Protein AF-A0A349VYM5-F1 (afdb_monomer)

Secondary structure (DSSP, 8-state):
--S---TT----EEEE-TT--EEEE----SSS---SEEEEETTEEEESS-TGGGSS--TTTS-S-EEEEEE-TT--EEEEEEE--GGG-TT---SS-SS-EEEEEE-

Nearest PDB structures (foldseek):
  3o4h-assembly1_B  TM=6.928E-01  e=1.860E-02  Aeropyrum pernix
  3dr2-assembly1_B  TM=7.217E-01  e=1.625E-01  Xanthomonas campestris pv. campestris
  3dr2-assembly1_A  TM=6.172E-01  e=4.805E-01  Xanthomonas campestris pv. campestris
  3e5z-assembly2_B  TM=5.735E-01  e=2.566E-01  Deinococcus radiodurans
  3hrp-assembly1_A  TM=6.343E-01  e=9.529E-01  Bacteroides thetaiotaomicron VPI-5482

Solvent-accessible surface area (backbone atoms only — not comparable to full-atom values): 6277 Å² total; per-residue (Å²): 139,79,74,60,78,66,80,85,47,66,70,73,27,69,32,59,38,94,84,72,49,38,36,42,28,16,49,71,50,98,63,67,62,81,52,37,33,23,35,51,56,96,42,37,83,39,53,41,97,34,63,70,34,42,36,91,67,57,78,92,70,20,59,74,23,32,67,42,52,43,46,50,98,83,57,48,36,34,36,38,31,39,44,78,20,26,71,75,41,93,88,53,76,54,98,59,52,88,63,54,48,76,47,81,42,81,105

Mean predicted aligned error: 5.56 Å

Radius of gyration: 14.69 Å; Cα contacts (8 Å, |Δi|>4): 222; chains: 1; bounding box: 44×26×39 Å

Foldseek 3Di:
DDLADLPPFDWDEWEAFPVGWIKTAGFDDPPDADFGIFIQDPRDTAHPPHNQQRDDDDVVRHADTWNYWYQDPVRWIKTKGWAQALCPDPPDRDPDDPHIDIDIDTD

Structure (mmCIF, N/CA/C/O backbone):
data_AF-A0A349VYM5-F1
#
_entry.id   AF-A0A349VYM5-F1
#
loop_
_atom_site.group_PDB
_atom_site.id
_atom_site.type_symbol
_atom_site.label_atom_id
_atom_site.label_alt_id
_atom_site.label_comp_id
_atom_site.label_asym_id
_atom_site.label_entity_id
_atom_site.label_seq_id
_atom_site.pdbx_PDB_ins_code
_atom_site.Cartn_x
_atom_site.Cartn_y
_atom_site.Cartn_z
_atom_site.occupancy
_atom_site.B_iso_or_equiv
_atom_site.auth_seq_id
_atom_site.auth_comp_id
_atom_site.auth_asym_id
_atom_site.auth_atom_id
_atom_site.pdbx_PDB_model_num
ATOM 1 N N . LEU A 1 1 ? -23.217 -7.329 1.933 1.00 74.50 1 LEU A N 1
ATOM 2 C CA . LEU A 1 1 ? -22.569 -6.018 2.156 1.00 74.50 1 LEU A CA 1
ATOM 3 C C . LEU A 1 1 ? -21.285 -6.003 1.335 1.00 74.50 1 LEU A C 1
ATOM 5 O O . LEU A 1 1 ? -20.573 -6.996 1.379 1.00 74.50 1 LEU A O 1
ATOM 9 N N . VAL A 1 2 ? -21.022 -4.953 0.559 1.00 85.62 2 VAL A N 1
ATOM 10 C CA . VAL A 1 2 ? -19.767 -4.787 -0.196 1.00 85.62 2 VAL A CA 1
ATOM 11 C C . VAL A 1 2 ? -18.963 -3.690 0.496 1.00 85.62 2 VAL A C 1
ATOM 13 O O . VAL A 1 2 ? -19.512 -2.616 0.723 1.00 85.62 2 VAL A O 1
ATOM 16 N N . ALA A 1 3 ? -17.704 -3.963 0.855 1.00 89.19 3 ALA A N 1
ATOM 17 C CA . ALA A 1 3 ? -16.861 -3.000 1.570 1.00 89.19 3 ALA A CA 1
ATOM 18 C C . ALA A 1 3 ? -16.416 -1.831 0.673 1.00 89.19 3 ALA A C 1
ATOM 20 O O . ALA A 1 3 ? -16.447 -0.688 1.110 1.00 89.19 3 ALA A O 1
ATOM 21 N N . ALA A 1 4 ? -16.051 -2.107 -0.583 1.00 94.00 4 ALA A N 1
ATOM 22 C CA . ALA A 1 4 ? -15.751 -1.107 -1.608 1.00 94.00 4 ALA A CA 1
ATOM 23 C C . ALA A 1 4 ? -15.913 -1.700 -3.012 1.00 94.00 4 ALA A C 1
ATOM 25 O O . ALA A 1 4 ? -15.725 -2.901 -3.214 1.00 94.00 4 ALA A O 1
ATOM 26 N N . ALA A 1 5 ? -16.211 -0.846 -3.990 1.00 93.38 5 ALA A N 1
ATOM 27 C CA . ALA A 1 5 ? -16.116 -1.176 -5.408 1.00 93.38 5 ALA A CA 1
ATOM 28 C C . ALA A 1 5 ? -14.887 -0.474 -5.994 1.00 93.38 5 ALA A C 1
ATOM 30 O O . ALA A 1 5 ? -14.793 0.750 -5.958 1.00 93.38 5 ALA A O 1
ATOM 31 N N . LEU A 1 6 ? -13.948 -1.250 -6.534 1.00 94.62 6 LEU A N 1
ATOM 32 C CA . LEU A 1 6 ? -12.642 -0.752 -6.986 1.00 94.62 6 LEU A CA 1
ATOM 33 C C . LEU A 1 6 ? -12.556 -0.583 -8.510 1.00 94.62 6 LEU A C 1
ATOM 35 O O . LEU A 1 6 ? -11.478 -0.383 -9.053 1.00 94.62 6 LEU A O 1
ATOM 39 N N . GLY A 1 7 ? -13.686 -0.650 -9.219 1.00 93.88 7 GLY A N 1
ATOM 40 C CA . GLY A 1 7 ? -13.752 -0.381 -10.656 1.00 93.88 7 GLY A CA 1
ATOM 41 C C . GLY A 1 7 ? -12.732 -1.194 -11.477 1.00 93.88 7 GLY A C 1
ATOM 42 O O . GLY A 1 7 ? -12.663 -2.411 -11.313 1.00 93.88 7 GLY A O 1
ATOM 43 N N . PRO A 1 8 ? -11.960 -0.556 -12.380 1.00 95.50 8 PRO A N 1
ATOM 44 C CA . PRO A 1 8 ? -11.022 -1.243 -13.269 1.00 95.50 8 PRO A CA 1
ATOM 45 C C . PRO A 1 8 ? -9.634 -1.486 -12.647 1.00 95.50 8 PRO A C 1
ATOM 47 O O . PRO A 1 8 ? -8.745 -1.999 -13.335 1.00 95.50 8 PRO A O 1
ATOM 50 N N . TYR A 1 9 ? -9.423 -1.066 -11.395 1.00 96.56 9 TYR A N 1
ATOM 51 C CA . TYR A 1 9 ? -8.152 -1.208 -10.688 1.00 96.56 9 TYR A CA 1
ATOM 52 C C . TYR A 1 9 ? -7.968 -2.655 -10.207 1.00 96.56 9 TYR A C 1
ATOM 54 O O . TYR A 1 9 ? -8.934 -3.369 -9.944 1.00 96.56 9 TYR A O 1
ATOM 62 N N . ARG A 1 10 ? -6.712 -3.104 -10.111 1.00 95.62 10 ARG A N 1
ATOM 63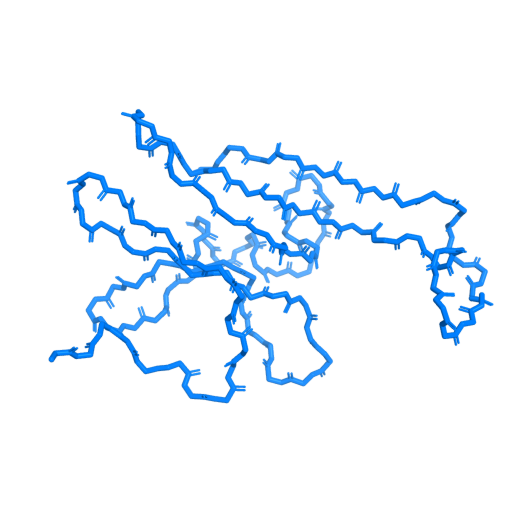 C CA . ARG A 1 10 ? -6.356 -4.494 -9.783 1.00 95.62 10 ARG A CA 1
ATOM 64 C C . ARG A 1 10 ? -5.729 -4.571 -8.388 1.00 95.62 10 ARG A C 1
ATOM 66 O O . ARG A 1 10 ? -4.510 -4.443 -8.292 1.00 95.62 10 ARG A O 1
ATOM 73 N N . PRO A 1 11 ? -6.527 -4.716 -7.317 1.00 96.62 11 PRO A N 1
ATOM 74 C CA . PRO A 1 11 ? -5.983 -4.894 -5.977 1.00 96.62 11 PRO A CA 1
ATOM 75 C C . PRO A 1 11 ? -5.327 -6.271 -5.850 1.00 96.62 11 PRO A C 1
ATOM 77 O O . PRO A 1 11 ? -5.776 -7.230 -6.482 1.00 96.62 11 PRO A O 1
ATOM 80 N N . ILE A 1 12 ? -4.293 -6.377 -5.020 1.00 97.06 12 ILE A N 1
ATOM 81 C CA . ILE A 1 12 ? -3.615 -7.659 -4.745 1.00 97.06 12 ILE A CA 1
ATOM 82 C C . ILE A 1 12 ? -3.507 -7.989 -3.259 1.00 97.06 12 ILE A C 1
ATOM 84 O O . ILE A 1 12 ? -3.349 -9.157 -2.924 1.00 97.06 12 ILE A O 1
ATOM 88 N N . GLY A 1 13 ? -3.627 -6.991 -2.384 1.00 96.50 13 GLY A N 1
ATOM 89 C CA . GLY A 1 13 ? -3.580 -7.174 -0.940 1.00 96.50 13 GLY A CA 1
ATOM 90 C C . GLY A 1 13 ? -4.735 -6.459 -0.260 1.00 96.50 13 GLY A C 1
ATOM 91 O O . GLY A 1 13 ? -5.179 -5.395 -0.699 1.00 96.50 13 GLY A O 1
ATOM 92 N N . VAL A 1 14 ? -5.219 -7.063 0.819 1.00 97.75 14 VAL A N 1
ATOM 93 C CA . VAL A 1 14 ? -6.210 -6.481 1.718 1.00 97.75 14 VAL A CA 1
ATOM 94 C C . VAL A 1 14 ? -5.803 -6.793 3.149 1.00 97.75 14 VAL A C 1
ATOM 96 O O . VAL A 1 14 ? -5.477 -7.935 3.461 1.00 97.75 14 VAL A O 1
ATOM 99 N N . SER A 1 15 ? -5.832 -5.791 4.021 1.00 98.31 15 SER A N 1
ATOM 100 C CA . SER A 1 15 ? -5.591 -5.986 5.449 1.00 98.31 15 SER A CA 1
ATOM 101 C C . SER A 1 15 ? -6.520 -5.104 6.265 1.00 98.31 15 SER A C 1
ATOM 103 O O . SER A 1 15 ? -6.863 -4.001 5.841 1.00 98.31 15 SER A O 1
ATOM 105 N N . ALA A 1 16 ? -6.934 -5.589 7.432 1.00 98.12 16 ALA A N 1
ATOM 106 C CA . ALA A 1 16 ? -7.799 -4.857 8.343 1.00 98.12 16 ALA A CA 1
ATOM 107 C C . ALA A 1 16 ? -7.123 -4.694 9.705 1.00 98.12 16 ALA A C 1
ATOM 109 O O . ALA A 1 16 ? -6.446 -5.610 10.167 1.00 98.12 16 ALA A O 1
ATOM 110 N N . SER A 1 17 ? -7.309 -3.537 10.329 1.00 98.12 17 SER A N 1
ATOM 111 C CA . SER A 1 17 ? -6.887 -3.278 11.708 1.00 98.12 17 SER A CA 1
ATOM 112 C C . SER A 1 17 ? -7.956 -3.688 12.721 1.00 98.12 17 SER A C 1
ATOM 114 O O . SER A 1 17 ? -9.125 -3.892 12.377 1.00 98.12 17 SER A O 1
ATOM 116 N N . SER A 1 18 ? -7.576 -3.735 13.998 1.00 98.00 18 SER A N 1
ATOM 117 C CA . SER A 1 18 ? -8.475 -4.038 15.116 1.00 98.00 18 SER A CA 1
ATOM 118 C C . SER A 1 18 ? -9.624 -3.024 15.258 1.00 98.00 18 SER A C 1
ATOM 120 O O . SER A 1 18 ? -10.709 -3.364 15.728 1.00 98.00 18 SER A O 1
ATOM 122 N N . ASN A 1 19 ? -9.421 -1.788 14.785 1.00 96.44 19 ASN A N 1
ATOM 123 C CA . ASN A 1 19 ? -10.423 -0.718 14.761 1.00 96.44 19 ASN A CA 1
ATOM 124 C C . ASN A 1 19 ? -11.194 -0.605 13.427 1.00 96.44 19 ASN A C 1
ATOM 126 O O . ASN A 1 19 ? -11.759 0.450 13.136 1.00 96.44 19 ASN A O 1
ATOM 130 N N . ASN A 1 20 ? -11.257 -1.687 12.641 1.00 95.62 20 ASN A N 1
ATOM 131 C CA . ASN A 1 20 ? -12.019 -1.797 11.388 1.00 95.62 20 ASN A CA 1
ATOM 132 C C . ASN A 1 20 ? -11.589 -0.832 10.267 1.00 95.62 20 ASN A C 1
ATOM 134 O O . ASN A 1 20 ? -12.387 -0.535 9.373 1.00 95.62 20 ASN A O 1
ATOM 138 N N . ARG A 1 21 ? -10.337 -0.361 10.263 1.00 97.94 21 ARG A N 1
ATOM 139 C CA . ARG A 1 21 ? -9.771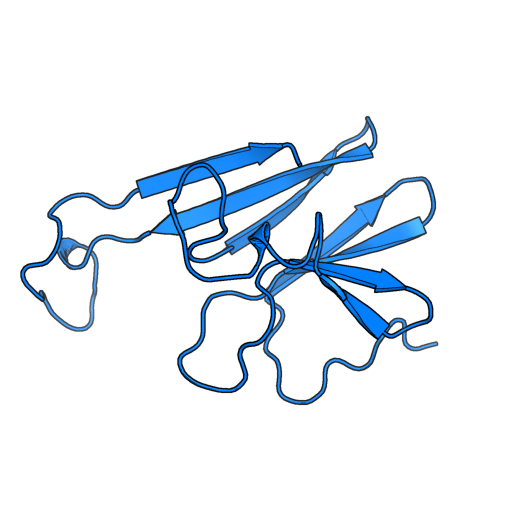 0.304 9.081 1.00 97.94 21 ARG A CA 1
ATOM 140 C C . ARG A 1 21 ? -9.391 -0.769 8.075 1.00 97.94 21 ARG A C 1
ATOM 142 O O . ARG A 1 21 ? -8.824 -1.793 8.446 1.00 97.94 21 ARG A O 1
ATOM 149 N N . LEU A 1 22 ? -9.721 -0.544 6.810 1.00 98.25 22 LEU A N 1
ATOM 150 C CA . LEU A 1 22 ? -9.480 -1.493 5.729 1.00 98.25 22 LEU A CA 1
ATOM 151 C C . LEU A 1 22 ? -8.485 -0.884 4.750 1.00 98.25 22 LEU A C 1
ATOM 153 O O . LEU A 1 22 ? -8.752 0.171 4.182 1.00 98.25 22 LEU A O 1
ATOM 157 N N . PHE A 1 23 ? -7.371 -1.565 4.526 1.00 98.69 23 PHE A N 1
ATOM 158 C CA . PHE A 1 23 ? -6.330 -1.144 3.600 1.00 98.69 23 PHE A CA 1
ATOM 159 C C . PHE A 1 23 ? -6.303 -2.058 2.387 1.00 98.69 23 PHE A C 1
ATOM 161 O O . PHE A 1 23 ? -6.499 -3.267 2.509 1.00 98.69 23 PHE A O 1
ATOM 168 N N . VAL A 1 24 ? -6.051 -1.477 1.218 1.00 98.50 24 VAL A N 1
ATOM 169 C CA . VAL A 1 24 ? -5.976 -2.193 -0.056 1.00 98.50 24 VAL A CA 1
ATOM 170 C C . VAL A 1 24 ? -4.754 -1.724 -0.829 1.00 98.50 24 VAL A C 1
ATOM 172 O O . VAL A 1 24 ? -4.566 -0.516 -1.012 1.00 98.50 24 VAL A O 1
ATOM 175 N N . SER A 1 25 ? -3.951 -2.678 -1.297 1.00 98.38 25 SER A N 1
ATOM 176 C CA . SER A 1 25 ? -2.763 -2.421 -2.108 1.00 98.38 25 SER A CA 1
ATOM 177 C C . SER A 1 25 ? -2.967 -2.770 -3.578 1.00 98.38 25 SER A C 1
ATOM 179 O O . SER A 1 25 ? -3.697 -3.702 -3.934 1.00 98.38 25 SER A O 1
ATOM 181 N N . PHE A 1 26 ? -2.281 -2.021 -4.435 1.00 97.62 26 PHE A N 1
ATOM 182 C CA . PHE A 1 26 ? -2.285 -2.172 -5.881 1.00 97.62 26 PHE A CA 1
ATOM 183 C C . PHE A 1 26 ? -0.833 -2.175 -6.373 1.00 97.62 26 PHE A C 1
ATOM 185 O O . PHE A 1 26 ? -0.097 -1.220 -6.106 1.00 97.62 26 PHE A O 1
ATOM 192 N N . PRO A 1 27 ? -0.407 -3.197 -7.131 1.00 95.69 27 PRO A N 1
ATOM 193 C CA . PRO A 1 27 ? 0.900 -3.170 -7.757 1.00 95.69 27 PRO A CA 1
ATOM 194 C C . PRO A 1 27 ? 0.897 -2.109 -8.856 1.00 95.69 27 PRO A C 1
ATOM 196 O O . PRO A 1 27 ? -0.144 -1.794 -9.446 1.00 95.69 27 PRO A O 1
ATOM 199 N N . LYS A 1 28 ? 2.075 -1.594 -9.196 1.00 94.19 28 LYS A N 1
ATOM 200 C CA . LYS A 1 28 ? 2.243 -0.691 -10.333 1.00 94.19 28 LYS A CA 1
ATOM 201 C C . LYS A 1 28 ? 1.757 -1.400 -11.600 1.00 94.19 28 LYS A C 1
ATOM 203 O O . LYS A 1 28 ? 2.162 -2.519 -11.914 1.00 94.19 28 LYS A O 1
ATOM 208 N N . GLN A 1 29 ? 0.863 -0.745 -12.335 1.00 92.31 29 GLN A N 1
ATOM 209 C CA . GLN A 1 29 ? 0.340 -1.220 -13.617 1.00 92.31 29 GLN A CA 1
ATOM 210 C C . GLN A 1 29 ? 0.530 -0.137 -14.680 1.00 92.31 29 GLN A C 1
ATOM 212 O O . GLN A 1 29 ? 0.450 1.054 -14.390 1.00 92.31 29 GLN A O 1
ATOM 217 N N . ALA A 1 30 ? 0.731 -0.547 -15.935 1.00 91.19 30 ALA A N 1
ATOM 218 C CA . ALA A 1 30 ? 0.845 0.387 -17.060 1.00 91.19 30 ALA A CA 1
ATOM 219 C C . ALA A 1 30 ? -0.492 1.063 -17.429 1.00 91.19 30 ALA A C 1
ATOM 221 O O . ALA A 1 30 ? -0.506 2.102 -18.083 1.00 91.19 30 ALA A O 1
ATOM 222 N N . LYS A 1 31 ? -1.626 0.461 -17.049 1.00 94.62 31 LYS A N 1
ATOM 223 C CA . LYS A 1 31 ? -2.985 0.973 -17.282 1.00 94.62 31 LYS A CA 1
ATOM 224 C C . LYS A 1 31 ? -3.815 0.795 -16.019 1.00 94.62 31 LYS A C 1
ATOM 226 O O . LYS A 1 31 ? -3.611 -0.183 -15.306 1.00 94.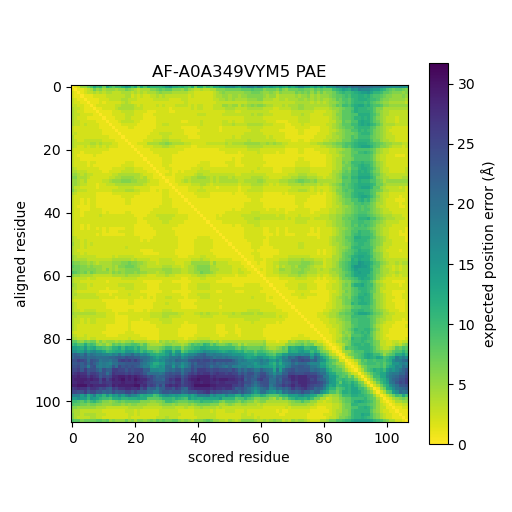62 31 LYS A O 1
ATOM 231 N N . ASN A 1 32 ? -4.783 1.689 -15.805 1.00 94.38 32 ASN A N 1
ATOM 232 C CA . ASN A 1 32 ? -5.683 1.671 -14.647 1.00 94.38 32 ASN A CA 1
ATOM 233 C C . ASN A 1 32 ? -4.896 1.577 -13.331 1.00 94.38 32 ASN A C 1
ATOM 235 O O . ASN A 1 32 ? -5.059 0.634 -12.562 1.00 94.38 32 ASN A O 1
ATOM 239 N N . TYR A 1 33 ? -4.006 2.544 -13.113 1.00 95.25 33 TYR A N 1
ATOM 240 C CA . TYR A 1 33 ? -3.225 2.693 -11.890 1.00 95.25 33 TYR A CA 1
ATOM 241 C C . TYR A 1 33 ? -3.426 4.109 -11.358 1.00 95.25 33 TYR A C 1
ATOM 243 O O . TYR A 1 33 ? -3.344 5.062 -12.131 1.00 95.25 33 TYR A O 1
ATOM 251 N N . GLN A 1 34 ? -3.720 4.233 -10.066 1.00 95.88 34 GLN A N 1
ATOM 252 C CA . GLN A 1 34 ? -3.961 5.525 -9.422 1.00 95.88 34 GLN A CA 1
ATOM 253 C C . GLN A 1 34 ? -3.170 5.647 -8.122 1.00 95.88 34 GLN A C 1
ATOM 255 O O . GLN A 1 34 ? -2.388 6.578 -7.984 1.00 95.88 34 GLN A O 1
ATOM 260 N N . TYR A 1 35 ? -3.326 4.688 -7.208 1.00 97.88 35 TYR A N 1
ATOM 261 C CA . TYR A 1 35 ? -2.629 4.656 -5.923 1.00 97.88 35 TYR A CA 1
ATOM 262 C C . TYR A 1 35 ? -2.028 3.272 -5.692 1.00 97.88 35 TYR A C 1
ATOM 264 O O . TYR A 1 35 ? -2.628 2.280 -6.100 1.00 97.88 35 TYR A O 1
ATOM 272 N N . ALA A 1 36 ? -0.871 3.214 -5.034 1.00 97.88 36 ALA A N 1
ATOM 273 C CA . ALA A 1 36 ? -0.230 1.968 -4.624 1.00 97.88 36 ALA A CA 1
ATOM 274 C C . ALA A 1 36 ? -0.886 1.387 -3.365 1.00 97.88 36 ALA A C 1
ATOM 276 O O . ALA A 1 36 ? -0.993 0.171 -3.213 1.00 97.88 36 ALA A O 1
ATOM 277 N N . LEU A 1 37 ? -1.321 2.262 -2.456 1.00 98.62 37 LEU A N 1
ATOM 278 C CA . LEU A 1 37 ? -1.901 1.898 -1.173 1.00 98.62 37 LEU A CA 1
ATOM 279 C C . LEU A 1 37 ? -3.025 2.859 -0.808 1.00 98.62 37 LEU A C 1
ATOM 281 O O . LEU A 1 37 ? -2.888 4.081 -0.898 1.00 98.62 37 LEU A O 1
ATOM 285 N N . THR A 1 38 ? -4.143 2.292 -0.372 1.00 98.62 38 THR A N 1
ATOM 286 C CA . THR A 1 38 ? -5.327 3.057 0.010 1.00 98.62 38 THR A CA 1
ATOM 287 C C . THR A 1 38 ? -5.917 2.554 1.313 1.00 98.62 38 THR A C 1
ATOM 289 O O . THR A 1 38 ? -5.854 1.362 1.601 1.00 98.62 38 THR A O 1
ATOM 292 N N . GLU A 1 39 ? -6.529 3.458 2.067 1.00 98.62 39 GLU A N 1
ATOM 293 C CA . GLU A 1 39 ? -7.516 3.135 3.089 1.00 98.62 39 GLU A CA 1
ATOM 294 C C . GLU A 1 39 ? -8.918 3.262 2.482 1.00 98.62 39 GLU A C 1
ATOM 296 O O . GLU A 1 39 ? -9.202 4.183 1.714 1.00 98.62 39 GLU A O 1
ATOM 301 N N . ILE A 1 40 ? -9.812 2.338 2.815 1.00 98.12 40 ILE A N 1
ATOM 302 C CA . ILE A 1 40 ? -11.210 2.399 2.409 1.00 98.12 40 ILE A CA 1
ATOM 303 C C . ILE A 1 40 ? -11.987 3.204 3.446 1.00 98.12 40 ILE A C 1
ATOM 305 O O . ILE A 1 40 ? -12.297 2.717 4.531 1.00 98.12 40 ILE A O 1
ATOM 309 N N . ILE A 1 41 ? -12.368 4.423 3.076 1.00 97.38 41 ILE A N 1
ATOM 310 C CA . ILE A 1 41 ? -13.147 5.330 3.919 1.00 97.38 41 ILE A CA 1
ATOM 311 C C . ILE A 1 41 ? -14.510 5.535 3.263 1.00 97.38 41 ILE A C 1
ATOM 313 O O . ILE A 1 41 ? -14.605 5.993 2.124 1.00 97.38 41 ILE A O 1
ATOM 317 N N . ASN A 1 42 ? -15.587 5.177 3.969 1.00 94.94 42 ASN A N 1
ATOM 318 C CA . ASN A 1 42 ? -16.963 5.250 3.456 1.00 94.94 42 ASN A CA 1
ATOM 319 C C . ASN A 1 42 ? -17.136 4.549 2.093 1.00 94.94 42 ASN A C 1
ATOM 321 O O . ASN A 1 42 ? -17.795 5.060 1.185 1.00 94.94 42 ASN A O 1
ATOM 325 N N . GLY A 1 43 ? -16.491 3.389 1.940 1.00 95.31 43 GLY A N 1
ATOM 326 C CA . GLY A 1 43 ? -16.521 2.575 0.724 1.00 95.31 43 GLY A CA 1
ATOM 327 C C . GLY A 1 43 ? -15.717 3.125 -0.455 1.00 95.31 43 GLY A C 1
ATOM 328 O O . GLY A 1 43 ? -15.834 2.594 -1.561 1.00 95.31 43 GLY A O 1
ATOM 329 N N . LYS A 1 44 ? -14.906 4.168 -0.240 1.00 95.56 44 LYS A N 1
ATOM 330 C CA . LYS A 1 44 ? -14.063 4.789 -1.266 1.00 95.56 44 LYS A CA 1
ATOM 331 C C . LYS A 1 44 ? -12.577 4.607 -0.946 1.00 95.56 44 LYS A C 1
ATOM 333 O O . LYS A 1 44 ? -12.200 4.786 0.209 1.00 95.56 44 LYS A O 1
ATOM 338 N N . PRO A 1 45 ? -11.735 4.308 -1.947 1.00 97.19 45 PRO A N 1
ATOM 339 C CA . PRO A 1 45 ? -10.290 4.285 -1.768 1.00 97.19 45 PRO A CA 1
ATOM 340 C C . PRO A 1 45 ? -9.741 5.708 -1.589 1.00 97.19 45 PRO A C 1
ATOM 342 O O . PRO A 1 45 ? -9.960 6.575 -2.435 1.00 97.19 45 PRO A O 1
ATOM 345 N N . VAL A 1 46 ? -9.018 5.933 -0.496 1.00 98.44 46 VAL A N 1
ATOM 346 C CA . VAL A 1 46 ? -8.307 7.177 -0.169 1.00 98.44 46 VAL A CA 1
ATOM 347 C C . VAL A 1 46 ? -6.814 6.851 -0.066 1.00 98.44 46 VAL A C 1
ATOM 349 O O . VAL A 1 46 ? -6.483 5.868 0.594 1.00 98.44 46 VAL A O 1
ATOM 352 N N . PRO A 1 47 ? -5.901 7.603 -0.710 1.00 98.44 47 PRO A N 1
ATOM 353 C CA . PRO A 1 47 ? -4.475 7.282 -0.691 1.00 98.44 47 PRO A CA 1
ATOM 354 C C . PRO A 1 47 ? -3.916 7.305 0.736 1.00 98.44 47 PRO A C 1
ATOM 356 O O . PRO A 1 47 ? -4.163 8.246 1.489 1.00 98.44 47 PRO A O 1
ATOM 359 N N . TYR A 1 48 ? -3.144 6.278 1.091 1.00 98.44 48 TYR A N 1
ATOM 360 C CA . TYR A 1 48 ? -2.512 6.139 2.404 1.00 98.44 48 TYR A CA 1
ATOM 361 C C . TYR A 1 48 ? -0.985 6.009 2.253 1.00 98.44 48 TYR A C 1
ATOM 363 O O . TYR A 1 48 ? -0.541 5.369 1.297 1.00 98.44 48 TYR A O 1
ATOM 371 N N . PRO A 1 49 ? -0.171 6.596 3.156 1.00 97.75 49 PRO A N 1
ATOM 372 C CA . PRO A 1 49 ? -0.570 7.466 4.275 1.00 97.75 49 PRO A CA 1
ATOM 373 C C . PRO A 1 49 ? -1.089 8.833 3.818 1.00 97.75 49 PRO A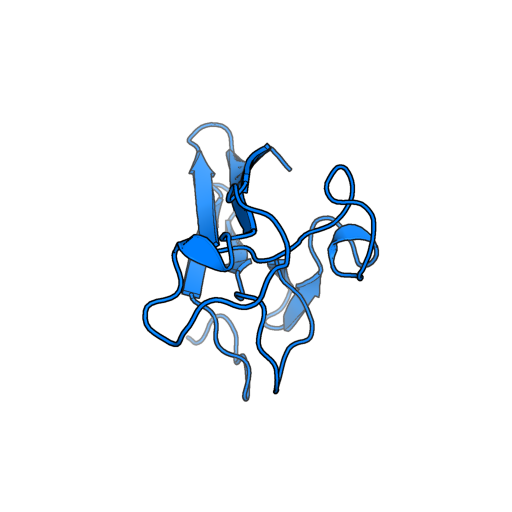 C 1
ATOM 375 O O . PRO A 1 49 ? -1.764 9.531 4.569 1.00 97.75 49 PRO A O 1
ATOM 378 N N . ASN A 1 50 ? -0.764 9.220 2.587 1.00 97.94 50 ASN A N 1
ATOM 379 C CA . ASN A 1 50 ? -1.229 10.430 1.931 1.00 97.94 50 ASN A CA 1
ATOM 380 C C . ASN A 1 50 ? -1.018 10.307 0.413 1.00 97.94 50 ASN A C 1
ATOM 382 O O . ASN A 1 50 ? -0.501 9.303 -0.087 1.00 97.94 50 ASN A O 1
ATOM 386 N N . GLU A 1 51 ? -1.433 11.338 -0.317 1.00 97.81 51 GLU A N 1
ATOM 387 C CA . GLU A 1 51 ? -1.288 11.403 -1.770 1.00 97.81 51 GLU A CA 1
ATOM 388 C C . GLU A 1 51 ? 0.179 11.413 -2.218 1.00 97.81 51 GLU A C 1
ATOM 390 O O . GLU A 1 51 ? 0.513 10.667 -3.133 1.00 97.81 51 GLU A O 1
ATOM 395 N N . GLU A 1 52 ? 1.057 12.156 -1.530 1.00 97.31 52 GLU A N 1
ATOM 396 C CA . GLU A 1 52 ? 2.483 12.286 -1.880 1.00 97.31 52 GLU A CA 1
ATOM 397 C C . GLU A 1 52 ? 3.171 10.921 -1.984 1.00 97.31 52 GLU A C 1
ATOM 399 O O . GLU A 1 52 ? 3.792 10.616 -2.994 1.00 97.31 52 GLU A O 1
ATOM 404 N N . TRP A 1 53 ? 2.976 10.036 -1.002 1.00 97.19 53 TRP A N 1
ATOM 405 C CA . TRP A 1 53 ? 3.551 8.684 -1.031 1.00 97.19 53 TRP A CA 1
ATOM 406 C C . TRP A 1 53 ? 3.144 7.856 -2.257 1.00 97.19 53 TRP A C 1
ATOM 408 O O . TRP A 1 53 ? 3.867 6.938 -2.649 1.00 97.19 53 TRP A O 1
ATOM 418 N N . ASN A 1 54 ? 1.984 8.152 -2.844 1.00 97.69 54 ASN A N 1
ATOM 419 C CA . ASN A 1 54 ? 1.435 7.447 -3.996 1.00 97.69 54 ASN A CA 1
ATOM 420 C C . ASN A 1 54 ? 1.832 8.082 -5.344 1.00 97.69 54 ASN A C 1
ATOM 422 O O . ASN A 1 54 ? 1.493 7.524 -6.392 1.00 97.69 54 ASN A O 1
ATOM 426 N N . LEU A 1 55 ? 2.553 9.208 -5.331 1.00 96.56 55 LEU A N 1
ATOM 427 C CA . LEU A 1 55 ? 3.140 9.825 -6.520 1.00 96.56 55 LEU A CA 1
ATOM 428 C C . LEU A 1 55 ? 4.462 9.152 -6.913 1.00 96.56 55 LEU A C 1
ATOM 430 O O . LEU A 1 55 ? 5.020 8.320 -6.199 1.00 96.56 55 LEU A O 1
ATOM 434 N N . GLU A 1 56 ? 4.977 9.511 -8.087 1.00 92.69 56 GLU A N 1
ATOM 435 C CA . GLU A 1 56 ? 6.319 9.103 -8.491 1.00 92.69 56 GLU A CA 1
ATOM 436 C C . GLU A 1 56 ? 7.364 9.978 -7.804 1.00 92.69 56 GLU A C 1
ATOM 438 O O . GLU A 1 56 ? 7.324 11.203 -7.892 1.00 92.69 56 GLU A O 1
ATOM 443 N N . GLY A 1 57 ? 8.341 9.347 -7.159 1.00 91.88 57 GLY A N 1
ATOM 444 C CA . GLY A 1 57 ? 9.383 10.079 -6.461 1.00 91.88 57 GLY A CA 1
ATOM 445 C C . GLY A 1 57 ? 10.515 9.190 -5.974 1.00 91.88 57 GLY A C 1
ATOM 446 O O . GLY A 1 57 ? 10.770 8.106 -6.504 1.00 91.88 57 GLY A O 1
ATOM 447 N N . LYS A 1 58 ? 11.248 9.682 -4.974 1.00 89.00 58 LYS A N 1
ATOM 448 C CA . LYS A 1 58 ? 12.393 8.962 -4.409 1.00 89.00 58 LYS A CA 1
ATOM 449 C C . LYS A 1 58 ? 11.923 7.740 -3.631 1.00 89.00 58 LYS A C 1
ATOM 451 O O . LYS A 1 58 ? 10.991 7.815 -2.837 1.00 89.00 58 LYS A O 1
ATOM 456 N N . GLU A 1 59 ? 12.645 6.638 -3.795 1.00 85.06 59 GLU A N 1
ATOM 457 C CA . GLU A 1 59 ? 12.297 5.330 -3.230 1.00 85.06 59 GLU A CA 1
ATOM 458 C C . GLU A 1 59 ? 12.228 5.317 -1.698 1.00 85.06 59 GLU A C 1
ATOM 460 O O . GLU A 1 59 ? 11.589 4.446 -1.129 1.00 85.06 59 GLU A O 1
ATOM 465 N N . ASN A 1 60 ? 12.857 6.258 -0.998 1.00 88.06 60 ASN A N 1
ATOM 466 C CA . ASN A 1 60 ? 12.787 6.336 0.462 1.00 88.06 60 ASN A CA 1
ATOM 467 C C . ASN A 1 60 ? 11.560 7.101 0.987 1.00 88.06 60 ASN A C 1
ATOM 469 O O . ASN A 1 60 ? 11.318 7.074 2.189 1.00 88.06 60 ASN A O 1
ATOM 473 N N . SER A 1 61 ? 10.805 7.776 0.118 1.00 92.62 61 SER A N 1
ATOM 474 C CA . SER A 1 61 ? 9.651 8.596 0.507 1.00 92.62 61 SER A CA 1
ATOM 475 C C . SER A 1 61 ? 8.403 8.377 -0.353 1.00 92.62 61 SER A C 1
ATOM 477 O O . SER A 1 61 ? 7.424 9.090 -0.176 1.00 92.62 61 SER A O 1
ATOM 479 N N . HIS A 1 62 ? 8.448 7.427 -1.289 1.00 96.25 62 HIS A N 1
ATOM 480 C CA . HIS A 1 62 ? 7.361 7.098 -2.212 1.00 96.25 62 HIS A CA 1
ATOM 481 C C . HIS A 1 62 ? 7.267 5.589 -2.412 1.00 96.25 62 HIS A C 1
ATOM 483 O O . HIS A 1 62 ? 8.251 4.859 -2.227 1.00 96.25 62 HIS A O 1
ATOM 489 N N . PHE A 1 63 ? 6.101 5.120 -2.841 1.00 96.69 63 PHE A N 1
ATOM 490 C CA . PHE A 1 63 ? 5.926 3.747 -3.292 1.00 96.69 63 PHE A CA 1
ATOM 491 C C . PHE A 1 63 ? 6.474 3.532 -4.700 1.00 96.69 63 PHE A C 1
ATOM 493 O O . PHE A 1 63 ? 6.329 4.383 -5.576 1.00 96.69 63 PHE A O 1
ATOM 500 N N . VAL A 1 64 ? 7.074 2.366 -4.932 1.00 94.69 64 VAL A N 1
ATOM 501 C CA . VAL A 1 64 ? 7.573 1.971 -6.255 1.00 94.69 64 VAL A CA 1
ATOM 502 C C .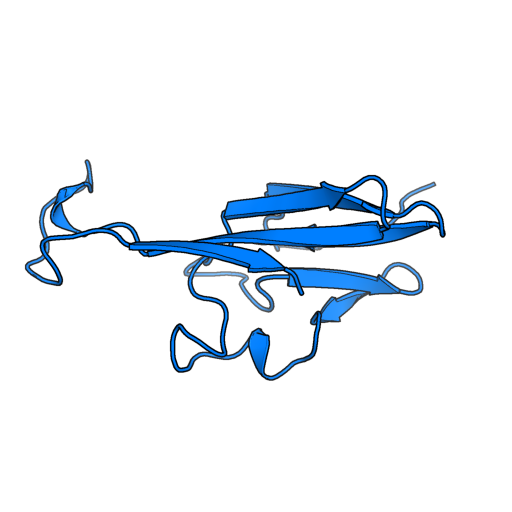 VAL A 1 64 ? 6.612 0.984 -6.909 1.00 94.69 64 VAL A C 1
ATOM 504 O O . VAL A 1 64 ? 6.072 1.247 -7.985 1.00 94.69 64 VAL A O 1
ATOM 507 N N . ASN A 1 65 ? 6.396 -0.152 -6.258 1.00 94.75 65 ASN A N 1
ATOM 508 C CA . ASN A 1 65 ? 5.518 -1.229 -6.679 1.00 94.75 65 ASN A CA 1
ATOM 509 C C . ASN A 1 65 ? 5.190 -2.104 -5.454 1.00 94.75 65 ASN A C 1
ATOM 511 O O . ASN A 1 65 ? 5.899 -3.070 -5.14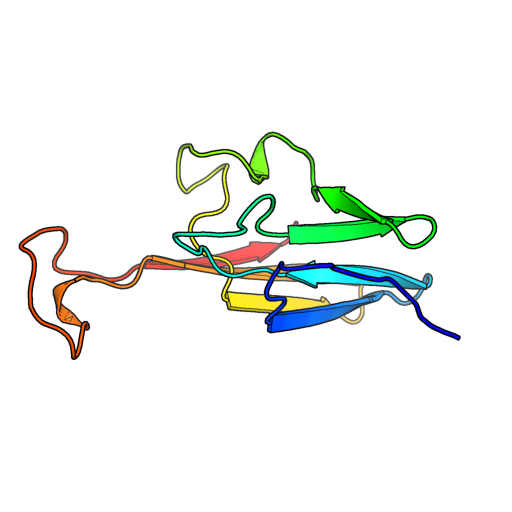6 1.00 94.75 65 ASN A O 1
ATOM 515 N N . VAL A 1 66 ? 4.119 -1.722 -4.747 1.00 96.94 66 VAL A N 1
ATOM 516 C CA . VAL A 1 66 ? 3.626 -2.413 -3.547 1.00 96.94 66 VAL A CA 1
ATOM 517 C C . VAL A 1 66 ? 3.115 -3.799 -3.925 1.00 96.94 66 VAL A C 1
ATOM 519 O O . VAL A 1 66 ? 2.230 -3.930 -4.765 1.00 96.94 66 VAL A O 1
ATOM 522 N N . GLN A 1 67 ? 3.674 -4.823 -3.285 1.00 95.62 67 GLN A N 1
ATOM 523 C CA . GLN A 1 67 ? 3.395 -6.232 -3.562 1.00 95.62 67 GLN A CA 1
ATOM 524 C C . GLN A 1 67 ? 2.499 -6.882 -2.515 1.00 95.62 67 GLN A C 1
ATOM 526 O O . GLN A 1 67 ? 1.743 -7.784 -2.855 1.00 95.62 67 GLN A O 1
ATOM 531 N N . ASP A 1 68 ? 2.601 -6.453 -1.257 1.00 96.88 68 ASP A N 1
ATOM 532 C CA . ASP A 1 68 ? 1.800 -7.007 -0.170 1.00 96.88 68 ASP A CA 1
ATOM 533 C C . ASP A 1 68 ? 1.685 -6.021 0.996 1.00 96.88 68 ASP A C 1
ATOM 535 O O . ASP A 1 68 ? 2.513 -5.112 1.138 1.00 96.88 68 ASP A O 1
ATOM 539 N N . ILE A 1 69 ? 0.653 -6.209 1.816 1.00 98.50 69 ILE A N 1
ATOM 540 C CA . ILE A 1 69 ? 0.404 -5.439 3.031 1.00 98.50 69 ILE A CA 1
ATOM 541 C C . ILE A 1 69 ? -0.069 -6.332 4.172 1.00 98.50 69 ILE A C 1
ATOM 543 O O . ILE A 1 69 ? -0.801 -7.294 3.969 1.00 98.50 69 ILE A O 1
ATOM 547 N N . PHE A 1 70 ? 0.300 -5.963 5.393 1.00 98.44 70 PHE A N 1
ATOM 548 C CA . PHE A 1 70 ? -0.094 -6.688 6.593 1.00 98.44 70 PHE A CA 1
ATOM 549 C C . PHE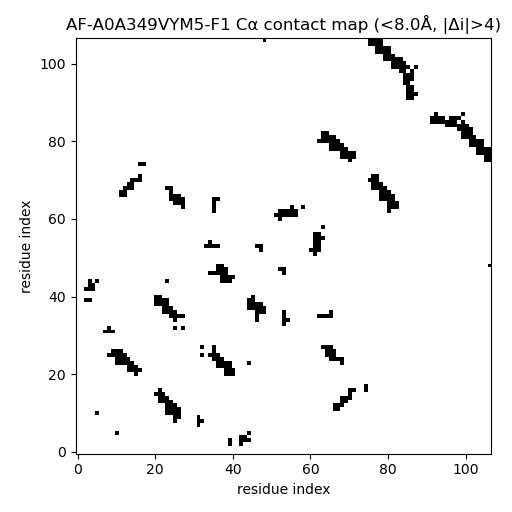 A 1 70 ? -0.255 -5.727 7.766 1.00 98.44 70 PHE A C 1
ATOM 551 O O . PHE A 1 70 ? 0.636 -4.928 8.036 1.00 98.44 70 PHE A O 1
ATOM 558 N N . VAL A 1 71 ? -1.381 -5.806 8.468 1.00 98.69 71 VAL A N 1
ATOM 559 C CA . VAL A 1 71 ? -1.565 -5.127 9.753 1.00 98.69 71 VAL A CA 1
ATOM 560 C C . VAL A 1 71 ? -1.198 -6.109 10.858 1.00 98.69 71 VAL A C 1
ATOM 562 O O . VAL A 1 71 ? -1.763 -7.201 10.922 1.00 98.69 71 VAL A O 1
ATOM 565 N N . ASP A 1 72 ? -0.233 -5.737 11.697 1.00 98.00 72 ASP A N 1
ATOM 566 C CA . ASP A 1 72 ? 0.197 -6.573 12.818 1.00 98.00 72 ASP A CA 1
ATOM 567 C C . ASP A 1 72 ? -0.728 -6.456 14.043 1.00 98.00 72 ASP A C 1
ATOM 569 O O . ASP A 1 72 ? -1.722 -5.731 14.051 1.00 98.00 72 ASP A O 1
ATOM 573 N N . THR A 1 73 ? -0.407 -7.196 15.106 1.00 97.31 73 THR A N 1
ATOM 574 C CA . THR A 1 73 ? -1.199 -7.223 16.347 1.00 97.31 73 THR A CA 1
ATOM 575 C C . THR A 1 73 ? -1.168 -5.916 17.141 1.00 97.31 73 THR A C 1
ATOM 577 O O . THR A 1 73 ? -1.925 -5.779 18.097 1.00 97.31 73 THR A O 1
ATOM 580 N N . GLU A 1 74 ? -0.289 -4.980 16.783 1.00 98.00 74 GLU A N 1
ATOM 581 C CA . GLU A 1 74 ? -0.190 -3.644 17.377 1.00 98.00 74 GLU A CA 1
ATOM 582 C C . GLU A 1 74 ? -0.827 -2.569 16.472 1.00 98.00 74 GLU A C 1
ATOM 584 O O . GLU A 1 74 ? -0.627 -1.377 16.702 1.00 98.00 74 GLU A O 1
ATOM 589 N N . ASP A 1 75 ? -1.592 -2.975 15.449 1.00 97.75 75 ASP A N 1
ATOM 590 C CA . ASP A 1 75 ? -2.198 -2.114 14.425 1.00 97.75 75 ASP A CA 1
ATOM 591 C C . ASP A 1 75 ? -1.191 -1.323 13.567 1.00 97.75 75 ASP A C 1
ATOM 593 O O . ASP A 1 75 ? -1.546 -0.324 12.933 1.00 97.75 75 ASP A O 1
ATOM 597 N N .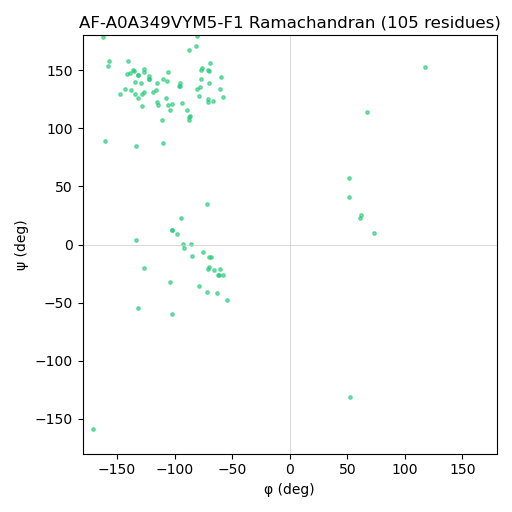 ASN A 1 76 ? 0.061 -1.782 13.473 1.00 98.00 76 ASN A N 1
ATOM 598 C CA . ASN A 1 76 ? 1.015 -1.202 12.534 1.00 98.00 76 ASN A CA 1
ATOM 599 C C . ASN A 1 76 ? 0.782 -1.761 11.128 1.00 98.00 76 ASN A C 1
ATOM 601 O O . ASN A 1 76 ? 0.700 -2.978 10.949 1.00 98.00 76 ASN A O 1
ATOM 605 N N . LEU A 1 77 ? 0.757 -0.887 10.118 1.00 98.44 77 LEU A N 1
ATOM 606 C CA . LEU A 1 77 ? 0.670 -1.303 8.723 1.00 98.44 77 LEU A CA 1
ATOM 607 C C . LEU A 1 77 ? 2.066 -1.520 8.134 1.00 98.44 77 LEU A C 1
ATOM 609 O O . LEU A 1 77 ? 2.854 -0.587 7.974 1.00 98.44 77 LEU A O 1
ATOM 613 N N . TRP A 1 78 ? 2.346 -2.765 7.771 1.00 98.44 78 TRP A N 1
ATOM 614 C CA . TRP A 1 78 ? 3.545 -3.182 7.064 1.00 98.44 78 TRP A CA 1
ATOM 615 C C . TRP A 1 78 ? 3.286 -3.260 5.563 1.00 98.44 78 TRP A C 1
ATOM 617 O O . TRP A 1 78 ? 2.264 -3.789 5.129 1.00 98.44 78 TRP A O 1
ATOM 627 N N . VAL A 1 79 ? 4.227 -2.754 4.768 1.00 98.19 79 VAL A N 1
ATOM 628 C CA . VAL A 1 79 ? 4.140 -2.696 3.306 1.00 98.19 79 VAL A CA 1
ATOM 629 C C . VAL A 1 79 ? 5.396 -3.294 2.692 1.00 98.19 79 VAL A C 1
ATOM 631 O O . VAL A 1 79 ? 6.500 -2.785 2.904 1.00 98.19 79 VAL A O 1
ATOM 634 N N . LEU A 1 80 ? 5.227 -4.355 1.904 1.00 97.00 80 LEU A N 1
ATOM 635 C CA . LEU A 1 80 ? 6.288 -4.909 1.072 1.00 97.00 80 LEU A CA 1
ATOM 636 C C . LEU A 1 80 ? 6.288 -4.185 -0.275 1.00 97.00 80 LEU A C 1
ATOM 638 O O . LEU A 1 80 ? 5.387 -4.370 -1.092 1.00 97.00 80 LEU A O 1
ATOM 642 N N . ASP A 1 81 ? 7.312 -3.375 -0.515 1.00 95.56 81 ASP A N 1
ATOM 643 C CA . ASP A 1 81 ? 7.477 -2.603 -1.744 1.00 95.56 81 ASP A CA 1
ATOM 644 C C . ASP A 1 81 ? 8.739 -3.063 -2.482 1.00 95.56 81 ASP A C 1
ATOM 646 O O . ASP A 1 81 ? 9.801 -3.267 -1.885 1.00 95.56 81 ASP A O 1
ATOM 650 N N . SER A 1 82 ? 8.610 -3.283 -3.786 1.00 91.25 82 SER A N 1
ATOM 651 C CA . SER A 1 82 ? 9.632 -3.936 -4.595 1.00 91.25 82 SER A CA 1
ATOM 652 C C . SER A 1 82 ? 10.022 -3.111 -5.809 1.00 91.25 82 SER A C 1
ATOM 654 O O . SER A 1 82 ? 9.226 -2.398 -6.406 1.00 91.25 82 SER A O 1
ATOM 656 N N . LYS A 1 83 ? 11.264 -3.280 -6.238 1.00 85.25 83 LYS A N 1
ATOM 657 C CA . LYS A 1 83 ? 11.763 -2.838 -7.530 1.00 85.25 83 LYS A CA 1
ATOM 658 C C . LYS A 1 83 ? 12.556 -3.996 -8.130 1.00 85.25 83 LYS A C 1
ATOM 660 O O . LYS A 1 83 ? 13.766 -4.079 -7.910 1.00 85.25 83 LYS A O 1
ATOM 665 N N . PRO A 1 84 ? 11.894 -4.947 -8.809 1.00 72.94 84 PRO A N 1
ATOM 666 C CA . PRO A 1 84 ? 12.588 -6.091 -9.387 1.00 72.94 84 PRO A CA 1
ATOM 667 C C . PRO A 1 84 ? 13.649 -5.625 -10.393 1.00 72.94 84 PRO A C 1
ATOM 669 O O . PRO A 1 84 ? 13.455 -4.632 -11.097 1.00 72.94 84 PRO A O 1
ATOM 672 N N . SER A 1 85 ? 14.784 -6.327 -10.460 1.00 68.69 85 SER A N 1
ATOM 673 C CA . SER A 1 85 ? 15.781 -6.058 -11.499 1.00 68.69 85 SER A CA 1
ATOM 674 C C . SER A 1 85 ? 15.273 -6.512 -12.854 1.00 68.69 85 SER A C 1
ATOM 676 O O . SER A 1 85 ? 14.595 -7.533 -12.978 1.00 68.69 85 SER A O 1
ATOM 678 N N . ALA A 1 86 ? 15.723 -5.821 -13.897 1.00 66.88 86 ALA A N 1
ATOM 679 C CA . ALA A 1 86 ? 15.522 -6.281 -15.262 1.00 66.88 86 ALA A CA 1
ATOM 680 C C . ALA A 1 86 ? 16.222 -7.631 -15.530 1.00 66.88 86 ALA A C 1
ATOM 682 O O . ALA A 1 86 ? 15.753 -8.427 -16.338 1.00 66.88 86 ALA A O 1
ATOM 683 N N . ALA A 1 87 ? 17.295 -7.944 -14.792 1.00 59.69 87 ALA A N 1
ATOM 684 C CA . ALA A 1 87 ? 18.004 -9.220 -14.885 1.00 59.69 87 ALA A CA 1
ATOM 685 C C . ALA A 1 87 ? 17.180 -10.445 -14.426 1.00 59.69 87 ALA A C 1
ATOM 687 O O . ALA A 1 87 ? 17.500 -11.559 -14.834 1.00 59.69 87 ALA A O 1
ATOM 688 N N . GLY A 1 88 ? 16.142 -10.253 -13.598 1.00 55.09 88 GLY A N 1
ATOM 689 C CA . GLY A 1 88 ? 15.228 -11.313 -13.146 1.00 55.09 88 GLY A CA 1
ATOM 690 C C . GLY A 1 88 ? 13.970 -11.473 -14.008 1.00 55.09 88 GLY A C 1
ATOM 691 O O . GLY A 1 88 ? 13.124 -12.312 -13.706 1.00 55.09 88 GLY A O 1
ATOM 692 N N . SER A 1 89 ? 13.823 -10.668 -15.065 1.00 61.84 89 SER A N 1
ATOM 693 C CA . SER A 1 89 ? 12.691 -10.750 -15.985 1.00 61.84 89 SER A CA 1
ATOM 694 C C . SER A 1 89 ? 12.780 -12.013 -16.842 1.00 61.84 89 SER A C 1
ATOM 696 O O . SER A 1 89 ? 13.730 -12.196 -17.604 1.00 61.84 89 SER A O 1
ATOM 698 N N . ILE A 1 90 ? 11.747 -12.860 -16.790 1.00 64.50 90 ILE A N 1
ATOM 699 C CA . ILE A 1 90 ? 11.584 -13.976 -17.740 1.00 64.50 90 ILE A CA 1
ATOM 700 C C . ILE A 1 90 ? 11.235 -13.486 -19.157 1.00 64.50 90 ILE A C 1
ATOM 702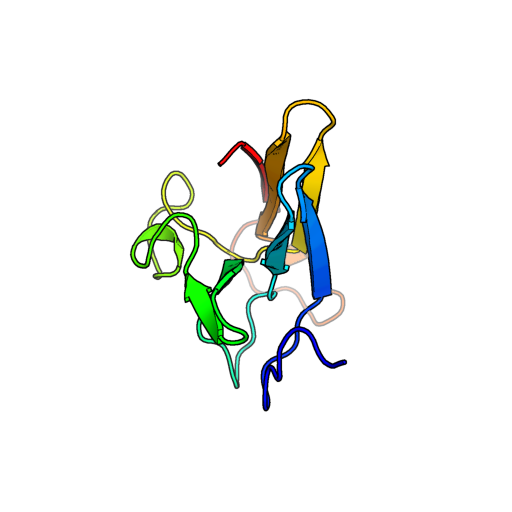 O O . ILE A 1 90 ? 11.276 -14.266 -20.104 1.00 64.50 90 ILE A O 1
ATOM 706 N N . PHE A 1 91 ? 10.905 -12.196 -19.305 1.00 64.88 91 PHE A N 1
ATOM 707 C CA . PHE A 1 91 ? 10.497 -11.561 -20.560 1.00 64.88 91 PHE A CA 1
ATOM 708 C C . PHE A 1 91 ? 11.639 -10.813 -21.275 1.00 64.88 91 PHE A C 1
ATOM 710 O O . PHE A 1 91 ? 11.387 -10.141 -22.270 1.00 64.88 91 PHE A O 1
ATOM 717 N N . GLY A 1 92 ? 12.889 -10.955 -20.813 1.00 53.28 92 GLY A N 1
ATOM 718 C CA . GLY A 1 92 ? 14.083 -10.400 -21.466 1.00 53.28 92 GLY A CA 1
ATOM 719 C C . GLY A 1 92 ? 14.830 -9.368 -20.615 1.00 53.28 92 GLY A C 1
ATOM 720 O O . GLY A 1 92 ? 14.246 -8.717 -19.750 1.00 53.28 92 GLY A O 1
ATOM 721 N N . LYS A 1 93 ? 16.146 -9.258 -20.847 1.00 51.91 93 LYS A N 1
ATOM 722 C CA . LYS A 1 93 ? 17.055 -8.350 -20.134 1.00 51.91 93 LYS A CA 1
ATOM 723 C C . LYS A 1 93 ? 17.066 -6.978 -20.809 1.00 51.91 93 LYS A C 1
ATOM 725 O O . LYS A 1 93 ? 17.661 -6.847 -21.872 1.00 51.91 93 LYS A O 1
ATOM 730 N N . ASP A 1 94 ? 16.510 -5.968 -20.154 1.00 56.03 94 ASP A N 1
ATOM 731 C CA . ASP A 1 94 ? 16.848 -4.572 -20.444 1.00 56.03 94 ASP A CA 1
ATOM 732 C C . ASP A 1 94 ? 17.943 -4.106 -19.471 1.00 56.03 94 ASP A C 1
ATOM 734 O O . ASP A 1 94 ? 17.899 -4.399 -18.281 1.00 56.03 94 ASP A O 1
ATOM 738 N N . GLU A 1 95 ? 18.960 -3.396 -19.957 1.00 53.41 95 GLU A N 1
ATOM 739 C CA . GLU A 1 95 ? 20.208 -3.074 -19.235 1.00 53.41 95 GLU A CA 1
ATOM 740 C C . GLU A 1 95 ? 20.075 -2.025 -18.104 1.00 53.41 95 GLU A C 1
ATOM 742 O O . GLU A 1 95 ? 20.973 -1.216 -17.869 1.00 53.41 95 GLU A O 1
ATOM 747 N N . LYS A 1 96 ? 18.958 -1.992 -17.372 1.00 54.25 96 LYS A N 1
ATOM 748 C CA . LYS A 1 96 ? 18.776 -1.079 -16.236 1.00 54.25 96 LYS A CA 1
ATOM 749 C C . LYS A 1 96 ? 18.743 -1.853 -14.919 1.00 54.25 96 LYS A C 1
ATOM 751 O O . LYS A 1 96 ? 17.753 -2.490 -14.579 1.00 54.25 96 LYS A O 1
ATOM 756 N N . SER A 1 97 ? 19.837 -1.707 -14.163 1.00 51.62 97 SER A N 1
ATOM 757 C CA . SER A 1 97 ? 20.088 -2.238 -12.812 1.00 51.62 97 SER A CA 1
ATOM 758 C C . SER A 1 97 ? 20.211 -3.768 -12.704 1.00 51.62 97 SER A C 1
ATOM 760 O O . SER A 1 97 ? 19.237 -4.508 -12.839 1.00 51.62 97 SER A O 1
ATOM 762 N N . ASN A 1 98 ? 21.411 -4.249 -12.351 1.00 57.69 98 ASN A N 1
ATOM 763 C CA . ASN A 1 98 ? 21.691 -5.675 -12.126 1.00 57.69 98 ASN A CA 1
ATOM 764 C C . ASN A 1 98 ? 21.146 -6.226 -10.795 1.00 57.69 98 ASN A C 1
ATOM 766 O O . ASN A 1 98 ? 21.219 -7.433 -10.575 1.00 57.69 98 ASN A O 1
ATOM 770 N N . GLN A 1 99 ? 20.604 -5.387 -9.906 1.00 66.31 99 GLN A N 1
ATOM 771 C CA . GLN A 1 99 ? 20.080 -5.828 -8.610 1.00 66.31 99 GLN A CA 1
ATOM 772 C C . GLN A 1 99 ? 18.661 -5.317 -8.379 1.00 66.31 99 GLN A C 1
ATOM 774 O O . GLN A 1 99 ? 18.364 -4.138 -8.582 1.00 66.31 99 GLN A O 1
ATOM 779 N N . GLY A 1 100 ? 17.778 -6.247 -8.013 1.00 74.38 100 GLY A N 1
ATOM 780 C CA . GLY A 1 100 ? 16.435 -5.926 -7.557 1.00 74.38 100 GLY A CA 1
ATOM 781 C C . GLY A 1 100 ? 16.510 -5.407 -6.131 1.00 74.38 100 GLY A C 1
ATOM 782 O O . GLY A 1 100 ? 17.419 -5.768 -5.385 1.00 74.38 100 GLY A O 1
ATOM 783 N N . GLN A 1 101 ? 15.567 -4.557 -5.759 1.00 82.81 101 GLN A N 1
ATOM 784 C CA . GLN A 1 101 ? 15.480 -4.003 -4.417 1.00 82.81 101 GLN A CA 1
ATOM 785 C C . GLN A 1 101 ? 14.126 -4.337 -3.809 1.00 82.81 101 GLN A C 1
ATOM 787 O O . GLN A 1 101 ? 13.111 -4.380 -4.502 1.00 82.81 101 GLN A O 1
ATOM 792 N N . PHE A 1 102 ? 14.126 -4.567 -2.504 1.00 88.44 102 PHE A N 1
ATOM 793 C CA . PHE A 1 102 ? 12.924 -4.751 -1.708 1.00 88.44 102 PHE A CA 1
ATOM 794 C C . PHE A 1 102 ? 13.079 -3.920 -0.447 1.00 88.44 102 PHE A C 1
ATOM 796 O O . PHE A 1 102 ? 14.161 -3.883 0.144 1.00 88.44 102 PHE A O 1
ATOM 803 N N . LYS A 1 103 ? 11.999 -3.272 -0.031 1.00 92.44 103 LYS A N 1
ATOM 804 C CA . LYS A 1 103 ? 11.915 -2.604 1.262 1.00 92.44 103 LYS A CA 1
ATOM 805 C C . LYS A 1 103 ? 10.645 -3.055 1.968 1.00 92.44 103 LYS A C 1
ATOM 807 O O . LYS A 1 103 ? 9.589 -3.191 1.351 1.00 92.44 103 LYS A O 1
ATOM 812 N N . LEU A 1 104 ? 10.780 -3.287 3.266 1.00 95.62 104 LEU A N 1
ATOM 813 C CA . LEU A 1 104 ? 9.662 -3.497 4.167 1.00 95.62 104 LEU A CA 1
ATOM 814 C C . LEU A 1 104 ? 9.487 -2.206 4.963 1.00 95.62 104 LEU A C 1
ATOM 816 O O . LEU A 1 104 ? 10.396 -1.790 5.681 1.00 95.62 104 LEU A O 1
ATOM 820 N N . LEU A 1 105 ? 8.350 -1.548 4.779 1.00 95.44 105 LEU A N 1
ATOM 821 C CA . LEU A 1 105 ? 8.031 -0.279 5.421 1.00 95.44 105 LEU A CA 1
ATOM 822 C C . LEU A 1 105 ? 6.990 -0.499 6.507 1.00 95.44 105 LEU A C 1
ATOM 824 O O . LEU A 1 105 ? 6.047 -1.251 6.296 1.00 95.44 105 LEU A O 1
ATOM 828 N N . LYS A 1 106 ? 7.138 0.203 7.626 1.00 96.12 106 LYS A N 1
ATOM 829 C CA . LYS A 1 106 ? 6.072 0.419 8.604 1.00 96.12 106 LYS A CA 1
ATOM 830 C C . LYS A 1 106 ? 5.552 1.840 8.394 1.00 96.12 106 LYS A C 1
ATOM 832 O O . LYS A 1 106 ? 6.364 2.766 8.455 1.00 96.12 106 LYS A O 1
ATOM 837 N N . ILE A 1 107 ? 4.262 1.997 8.091 1.00 88.12 107 ILE A N 1
ATOM 838 C CA . ILE A 1 107 ? 3.654 3.279 7.684 1.00 88.12 107 ILE A CA 1
ATOM 839 C C . ILE A 1 107 ? 2.493 3.680 8.587 1.00 88.12 107 ILE A C 1
ATOM 841 O O . ILE A 1 107 ? 1.580 2.855 8.800 1.00 88.12 107 ILE A O 1
#

Sequence (107 aa):
LVAAALGPYRPIGVSASSNNRLFVSFPKQAKNYQYALTEIINGKPVPYPNEEWNLEGKENSHFVNVQDIFVDTEDNLWVLDSKPSAAGSIFGKDEKSNQGQFKLLKI

pLDDT: mean 89.8, std 13.47, range [51.62, 98.69]